Protein AF-A0AAD7IP92-F1 (afdb_monomer)

Mean predicted aligned error: 15.21 Å

Structure (mmCIF, N/CA/C/O backbone):
data_AF-A0AAD7IP92-F1
#
_entry.id   AF-A0AAD7IP92-F1
#
loop_
_atom_site.group_PDB
_atom_site.id
_atom_site.type_symbol
_atom_site.label_atom_id
_atom_site.label_alt_id
_atom_site.label_comp_id
_atom_site.label_asym_id
_atom_site.label_entity_id
_atom_site.label_seq_id
_atom_site.pdbx_PDB_ins_code
_atom_site.Cartn_x
_atom_site.Cartn_y
_atom_site.Cartn_z
_atom_site.occupancy
_atom_site.B_iso_or_equiv
_atom_site.auth_seq_id
_atom_site.auth_comp_id
_atom_site.auth_asym_id
_atom_site.auth_atom_id
_atom_site.pdbx_PDB_model_num
ATOM 1 N N . ASP A 1 1 ? 47.517 -46.923 -7.114 1.00 39.81 1 ASP A N 1
ATOM 2 C CA . ASP A 1 1 ? 46.570 -46.708 -6.007 1.00 39.81 1 ASP A CA 1
ATOM 3 C C . ASP A 1 1 ? 46.700 -45.321 -5.400 1.00 39.81 1 ASP A C 1
ATOM 5 O O . ASP A 1 1 ? 47.743 -45.009 -4.838 1.00 39.81 1 ASP A O 1
ATOM 9 N N . LYS A 1 2 ? 45.659 -44.489 -5.548 1.00 42.22 2 LYS A N 1
ATOM 10 C CA . LYS A 1 2 ? 45.247 -43.422 -4.611 1.00 42.22 2 LYS A CA 1
ATOM 11 C C . LYS A 1 2 ? 43.945 -42.801 -5.132 1.00 42.22 2 LYS A C 1
ATOM 13 O O . LYS A 1 2 ? 43.939 -41.899 -5.965 1.00 42.22 2 LYS A O 1
ATOM 18 N N . TYR A 1 3 ? 42.849 -43.383 -4.661 1.00 44.06 3 TYR A N 1
ATOM 19 C CA . TYR A 1 3 ? 41.452 -43.041 -4.899 1.00 44.06 3 TYR A CA 1
ATOM 20 C C . TYR A 1 3 ? 41.185 -41.525 -4.826 1.00 44.06 3 TYR A C 1
ATOM 22 O O . TYR A 1 3 ? 41.250 -40.921 -3.757 1.00 44.06 3 TYR A O 1
ATOM 30 N N . ARG A 1 4 ? 40.846 -40.906 -5.963 1.00 52.16 4 ARG A N 1
ATOM 31 C CA . ARG A 1 4 ? 40.232 -39.570 -6.024 1.00 52.16 4 ARG A CA 1
ATOM 32 C C . ARG A 1 4 ? 38.715 -39.749 -6.127 1.00 52.16 4 ARG A C 1
ATOM 34 O O . ARG A 1 4 ? 38.189 -39.911 -7.220 1.00 52.16 4 ARG A O 1
ATOM 41 N N . GLY A 1 5 ? 38.034 -39.794 -4.983 1.00 52.44 5 GLY A N 1
ATOM 42 C CA . GLY A 1 5 ? 36.574 -39.928 -4.908 1.00 52.44 5 GLY A CA 1
ATOM 43 C C . GLY A 1 5 ? 35.828 -38.644 -5.330 1.00 52.44 5 GLY A C 1
ATOM 44 O O . GLY A 1 5 ? 36.280 -37.552 -4.969 1.00 52.44 5 GLY A O 1
ATOM 45 N N . PRO A 1 6 ? 34.688 -38.734 -6.046 1.00 52.00 6 PRO A N 1
ATOM 46 C CA . PRO A 1 6 ? 33.895 -37.585 -6.471 1.00 52.00 6 PRO A CA 1
ATOM 47 C C . PRO A 1 6 ? 32.698 -37.379 -5.532 1.00 52.00 6 PRO A C 1
ATOM 49 O O . PRO A 1 6 ? 31.639 -37.946 -5.760 1.00 52.00 6 PRO A O 1
ATOM 52 N N . ASN A 1 7 ? 32.852 -36.602 -4.454 1.00 47.72 7 ASN A N 1
ATOM 53 C CA . ASN A 1 7 ? 31.707 -36.062 -3.700 1.00 47.72 7 ASN A CA 1
ATOM 54 C C . ASN A 1 7 ? 32.131 -34.975 -2.695 1.00 47.72 7 ASN A C 1
ATOM 56 O O . ASN A 1 7 ? 32.014 -35.133 -1.481 1.00 47.72 7 ASN A O 1
ATOM 60 N N . ARG A 1 8 ? 32.683 -33.858 -3.177 1.00 51.16 8 ARG A N 1
ATOM 61 C CA . ARG A 1 8 ? 32.728 -32.646 -2.350 1.00 51.16 8 ARG A CA 1
ATOM 62 C C . ARG A 1 8 ? 31.525 -31.823 -2.734 1.00 51.16 8 ARG A C 1
ATOM 64 O O . ARG A 1 8 ? 31.527 -31.244 -3.814 1.00 51.16 8 ARG A O 1
ATOM 71 N N . GLY A 1 9 ? 30.521 -31.827 -1.857 1.00 49.81 9 GLY A N 1
ATOM 72 C CA . GLY A 1 9 ? 29.373 -30.940 -1.928 1.00 49.81 9 GLY A CA 1
ATOM 73 C C . GLY A 1 9 ? 29.840 -29.531 -2.259 1.00 49.81 9 GLY A C 1
ATOM 74 O O . GLY A 1 9 ? 30.350 -28.811 -1.400 1.00 49.81 9 GLY A O 1
ATOM 75 N N . SER A 1 10 ? 29.706 -29.169 -3.533 1.00 53.31 10 SER A N 1
ATOM 76 C CA . SER A 1 10 ? 29.869 -27.810 -4.007 1.00 53.31 10 SER A CA 1
ATOM 77 C C . SER A 1 10 ? 28.686 -27.051 -3.442 1.00 53.31 10 SER A C 1
ATOM 79 O O . SER A 1 10 ? 27.617 -26.974 -4.045 1.00 53.31 10 SER A O 1
ATOM 81 N N . PHE A 1 11 ? 28.869 -26.577 -2.218 1.00 49.12 11 PHE A N 1
ATOM 82 C CA . PHE A 1 11 ? 28.020 -25.601 -1.585 1.00 49.12 11 PHE A CA 1
ATOM 83 C C . PHE A 1 11 ? 28.073 -24.352 -2.468 1.00 49.12 11 PHE A C 1
ATOM 85 O O . PHE A 1 11 ? 28.989 -23.535 -2.381 1.00 49.12 11 PHE A O 1
ATOM 92 N N . LEU A 1 12 ? 27.146 -24.282 -3.426 1.00 46.72 12 LEU A N 1
ATOM 93 C CA . LEU A 1 12 ? 26.991 -23.184 -4.370 1.00 46.72 12 LEU A CA 1
ATOM 94 C C . LEU A 1 12 ? 26.395 -21.988 -3.623 1.00 46.72 12 LEU A C 1
ATOM 96 O O . LEU A 1 12 ? 25.252 -21.604 -3.851 1.00 46.72 12 LEU A O 1
ATOM 100 N N . TRP A 1 13 ? 27.172 -21.374 -2.731 1.00 49.59 13 TRP A N 1
ATOM 101 C CA . TRP A 1 13 ? 26.888 -20.016 -2.281 1.00 49.59 13 TRP A CA 1
ATOM 102 C C . TRP A 1 13 ? 27.509 -19.036 -3.274 1.00 49.59 13 TRP A C 1
ATOM 104 O O . TRP A 1 13 ? 28.564 -18.448 -3.057 1.00 49.59 13 TRP A O 1
ATOM 114 N N . GLY A 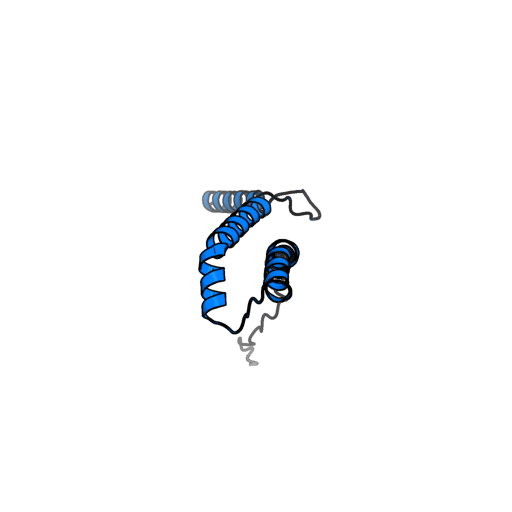1 14 ? 26.848 -18.890 -4.420 1.00 45.09 14 GLY A N 1
ATOM 115 C CA . GLY A 1 14 ? 26.953 -17.666 -5.200 1.00 45.09 14 GLY A CA 1
ATOM 116 C C . GLY A 1 14 ? 25.976 -16.659 -4.608 1.00 45.09 14 GLY A C 1
ATOM 117 O O . GLY A 1 14 ? 24.814 -17.000 -4.389 1.00 45.09 14 GLY A O 1
ATOM 118 N N . THR A 1 15 ? 26.409 -15.423 -4.349 1.00 53.31 15 THR A N 1
ATOM 119 C CA . THR A 1 15 ? 25.461 -14.333 -4.087 1.00 53.31 15 THR A CA 1
ATOM 120 C C . THR A 1 15 ? 24.440 -14.326 -5.218 1.00 53.31 15 THR A C 1
ATOM 122 O O . THR A 1 15 ? 24.815 -14.371 -6.393 1.00 53.31 15 THR A O 1
ATOM 125 N N . SER A 1 16 ? 23.149 -14.343 -4.883 1.00 56.19 16 SER A N 1
ATOM 126 C CA . SER A 1 16 ? 22.077 -14.355 -5.877 1.00 56.19 16 SER A CA 1
ATOM 127 C C . SER A 1 16 ? 22.032 -13.005 -6.598 1.00 56.19 16 SER A C 1
ATOM 129 O O . SER A 1 16 ? 21.162 -12.173 -6.366 1.00 56.19 16 SER A O 1
ATOM 131 N N . LYS A 1 17 ? 22.974 -12.773 -7.521 1.00 53.88 17 LYS A N 1
ATOM 132 C CA . LYS A 1 17 ? 22.986 -11.609 -8.422 1.00 53.88 17 LYS A CA 1
ATOM 133 C C . LYS A 1 17 ? 21.743 -11.581 -9.320 1.00 53.88 17 LYS A C 1
ATOM 135 O O . LYS A 1 17 ? 21.430 -10.560 -9.921 1.00 53.88 17 LYS A O 1
ATOM 140 N N . ARG A 1 18 ? 21.027 -12.709 -9.398 1.00 55.66 18 ARG A N 1
ATOM 141 C CA . ARG A 1 18 ? 19.744 -12.864 -10.090 1.00 55.66 18 ARG A CA 1
ATOM 142 C C . ARG A 1 18 ? 18.576 -12.238 -9.320 1.00 55.66 18 ARG A C 1
ATOM 144 O O . ARG A 1 18 ? 17.652 -11.753 -9.963 1.00 55.66 18 ARG A O 1
ATOM 151 N N . ASN A 1 19 ? 18.625 -12.199 -7.984 1.00 60.28 19 ASN A N 1
ATOM 152 C CA . ASN A 1 19 ? 17.558 -11.610 -7.166 1.00 60.28 19 ASN A CA 1
ATOM 153 C C . ASN A 1 19 ? 17.706 -10.096 -6.976 1.00 60.28 19 ASN A C 1
ATOM 155 O O . ASN A 1 19 ? 16.737 -9.424 -6.647 1.00 60.28 19 ASN A O 1
ATOM 159 N N . THR A 1 20 ? 18.884 -9.531 -7.252 1.00 64.56 20 THR A N 1
ATOM 160 C CA . THR A 1 20 ? 19.166 -8.098 -7.060 1.00 64.56 20 THR A CA 1
ATOM 161 C C . THR A 1 20 ? 18.176 -7.190 -7.795 1.00 64.56 20 THR A C 1
ATOM 163 O O . THR A 1 20 ? 17.851 -6.103 -7.323 1.00 64.56 20 THR A O 1
ATOM 166 N N . ARG A 1 21 ? 17.659 -7.629 -8.948 1.00 64.81 21 ARG A N 1
ATOM 167 C CA . ARG A 1 21 ? 16.638 -6.882 -9.692 1.00 64.81 21 ARG A CA 1
ATOM 168 C C . ARG A 1 21 ? 15.261 -6.961 -9.033 1.00 64.81 21 ARG A C 1
ATOM 170 O O . ARG A 1 21 ? 14.575 -5.948 -8.996 1.00 64.81 21 ARG A O 1
ATOM 177 N N . ALA A 1 22 ? 14.875 -8.123 -8.509 1.00 66.06 22 ALA A N 1
ATOM 178 C CA . ALA A 1 22 ? 13.635 -8.264 -7.754 1.00 66.06 22 ALA A CA 1
ATOM 179 C C . ALA A 1 22 ? 13.714 -7.479 -6.438 1.00 66.06 22 ALA A C 1
ATOM 181 O O . ALA A 1 22 ? 12.784 -6.760 -6.119 1.00 66.06 22 ALA A O 1
ATOM 182 N N . GLU A 1 23 ? 14.838 -7.523 -5.723 1.00 74.00 23 GLU A N 1
ATOM 183 C CA . GLU A 1 23 ? 15.066 -6.723 -4.511 1.00 74.00 23 GLU A CA 1
ATOM 184 C C . GLU A 1 23 ? 15.012 -5.218 -4.792 1.00 74.00 23 GLU A C 1
ATOM 186 O O . GLU A 1 23 ? 14.311 -4.498 -4.088 1.00 74.00 23 GLU A O 1
ATOM 191 N N . ARG A 1 24 ? 15.679 -4.729 -5.849 1.00 74.25 24 ARG A N 1
ATOM 192 C CA . ARG A 1 24 ? 15.580 -3.314 -6.247 1.00 74.25 24 ARG A CA 1
ATOM 193 C C . ARG A 1 24 ? 14.144 -2.932 -6.606 1.00 74.25 24 ARG A C 1
ATOM 195 O O . ARG A 1 24 ? 13.667 -1.899 -6.157 1.00 74.25 24 ARG A O 1
ATOM 202 N N . MET A 1 25 ? 13.451 -3.791 -7.352 1.00 71.88 25 MET A N 1
ATOM 203 C CA . MET A 1 25 ? 12.035 -3.614 -7.669 1.00 71.88 25 MET A CA 1
ATOM 204 C C . MET A 1 25 ? 11.187 -3.540 -6.394 1.00 71.88 25 MET A C 1
ATOM 206 O O . MET A 1 25 ? 10.381 -2.630 -6.264 1.00 71.88 25 MET A O 1
ATOM 210 N N . TRP A 1 26 ? 11.398 -4.429 -5.422 1.00 71.38 26 TRP A N 1
ATOM 211 C CA . TRP A 1 26 ? 10.696 -4.405 -4.136 1.00 71.38 26 TRP A CA 1
ATOM 212 C C . TRP A 1 26 ? 10.976 -3.134 -3.332 1.00 71.38 26 TRP A C 1
ATOM 214 O O . TRP A 1 26 ? 10.064 -2.594 -2.709 1.00 71.38 26 TRP A O 1
ATOM 224 N N . VAL A 1 27 ? 12.205 -2.616 -3.373 1.00 74.12 27 VAL A N 1
ATOM 225 C CA . VAL A 1 27 ? 12.560 -1.335 -2.743 1.00 74.12 27 VAL A CA 1
ATOM 226 C C . VAL A 1 27 ? 11.841 -0.169 -3.429 1.00 74.12 27 VAL A C 1
ATOM 228 O O . VAL A 1 27 ? 11.280 0.696 -2.752 1.00 74.12 27 VAL A O 1
ATOM 231 N N . GLU A 1 28 ? 11.791 -0.149 -4.760 1.00 70.94 28 GLU A N 1
ATOM 232 C CA . GLU A 1 28 ? 11.088 0.890 -5.520 1.00 70.94 28 GLU A CA 1
ATOM 233 C C . GLU A 1 28 ? 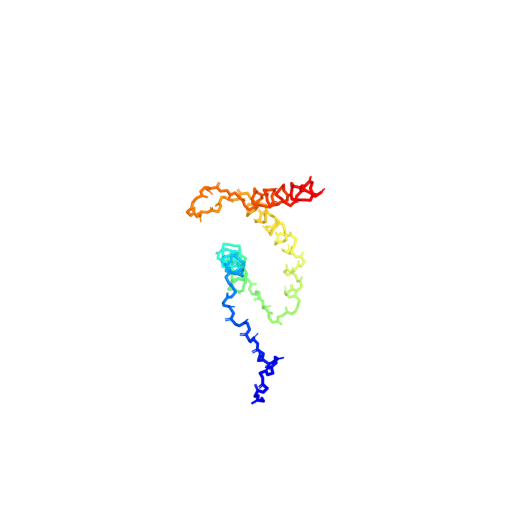9.562 0.821 -5.311 1.00 70.94 28 GLU A C 1
ATOM 235 O O . GLU A 1 28 ? 8.952 1.842 -4.986 1.00 70.94 28 GLU A O 1
ATOM 240 N N . ILE A 1 29 ? 8.969 -0.381 -5.343 1.00 70.62 29 ILE A N 1
ATOM 241 C CA . ILE A 1 29 ? 7.568 -0.651 -4.962 1.00 70.62 29 ILE A CA 1
ATOM 242 C C . ILE A 1 29 ? 7.282 -0.117 -3.554 1.00 70.62 29 ILE A C 1
ATOM 244 O O . ILE A 1 29 ? 6.330 0.637 -3.340 1.00 70.62 29 ILE A O 1
ATOM 248 N N . GLY A 1 30 ? 8.117 -0.495 -2.583 1.00 69.69 30 GLY A N 1
ATOM 249 C CA . GLY A 1 30 ? 7.938 -0.122 -1.183 1.00 69.69 30 GLY A CA 1
ATOM 250 C C . GLY A 1 30 ? 8.032 1.389 -0.957 1.00 69.69 30 GLY A C 1
ATOM 251 O O . GLY A 1 30 ? 7.257 1.967 -0.194 1.00 69.69 30 GLY A O 1
ATOM 252 N N . SER A 1 31 ? 8.961 2.052 -1.646 1.00 71.31 31 SER A N 1
ATOM 253 C CA . SER A 1 31 ? 9.214 3.488 -1.479 1.00 71.31 31 SER A CA 1
ATOM 254 C C . SER A 1 31 ? 8.156 4.394 -2.116 1.00 71.31 31 SER A C 1
ATOM 256 O O . SER A 1 31 ? 7.883 5.472 -1.574 1.00 71.31 31 SER A O 1
ATOM 258 N N . GLN A 1 32 ? 7.546 3.985 -3.232 1.00 70.06 32 GLN A N 1
ATOM 259 C CA . GLN A 1 32 ? 6.572 4.812 -3.949 1.00 70.06 32 GLN A CA 1
ATOM 260 C 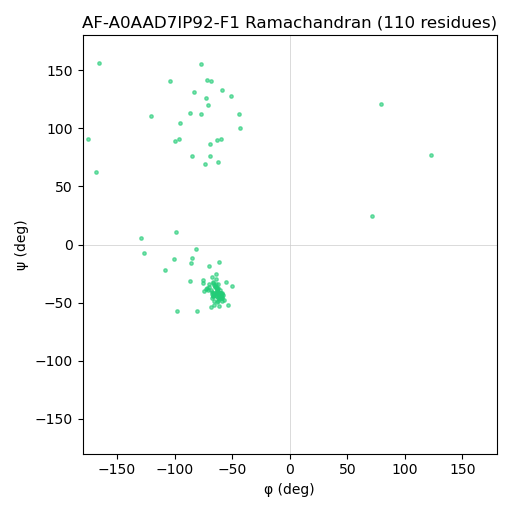C . GLN A 1 32 ? 5.131 4.446 -3.598 1.00 70.06 32 GLN A C 1
ATOM 262 O O . GLN A 1 32 ? 4.397 5.294 -3.096 1.00 70.06 32 GLN A O 1
ATOM 267 N N . PHE A 1 33 ? 4.746 3.187 -3.794 1.00 75.38 33 PHE A N 1
ATOM 26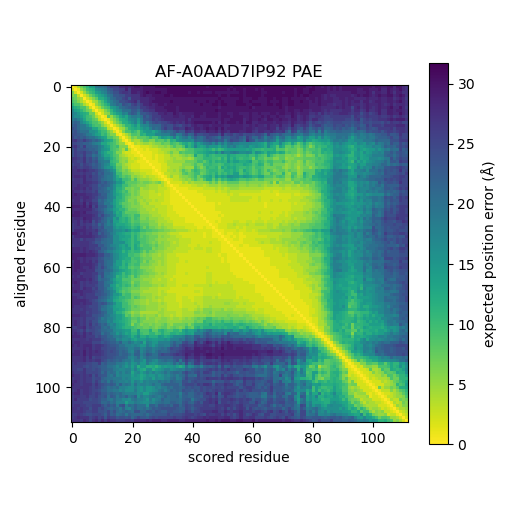8 C CA . PHE A 1 33 ? 3.365 2.739 -3.627 1.00 75.38 33 PHE A CA 1
ATOM 269 C C . PHE A 1 33 ? 3.017 2.499 -2.154 1.00 75.38 33 PHE A C 1
ATOM 271 O O . PHE A 1 33 ? 2.122 3.145 -1.603 1.00 75.38 33 PHE A O 1
ATOM 278 N N . ALA A 1 34 ? 3.775 1.630 -1.476 1.00 79.69 34 ALA A N 1
ATOM 279 C CA . ALA A 1 34 ? 3.449 1.244 -0.101 1.00 79.69 34 ALA A CA 1
ATOM 280 C C . ALA A 1 34 ? 3.539 2.434 0.869 1.00 79.69 34 ALA A C 1
ATOM 282 O O . ALA A 1 34 ? 2.790 2.514 1.842 1.00 79.69 34 ALA A O 1
ATOM 283 N N . ARG A 1 35 ? 4.413 3.409 0.584 1.00 85.31 35 ARG A N 1
ATOM 284 C CA . ARG A 1 35 ? 4.555 4.634 1.380 1.00 85.31 35 ARG A CA 1
ATOM 285 C C . ARG A 1 35 ? 3.298 5.510 1.369 1.00 85.31 35 ARG A C 1
ATOM 287 O O . ARG A 1 35 ? 2.988 6.104 2.402 1.00 85.31 35 ARG A O 1
ATOM 294 N N . ILE A 1 36 ? 2.580 5.593 0.246 1.00 86.88 36 ILE A N 1
ATOM 295 C CA . ILE A 1 36 ? 1.358 6.407 0.122 1.00 86.88 36 ILE A CA 1
ATOM 296 C C . ILE A 1 36 ? 0.244 5.808 0.979 1.00 86.88 36 ILE A C 1
ATOM 298 O O . ILE A 1 36 ? -0.290 6.492 1.855 1.00 86.88 36 ILE A O 1
ATOM 302 N N . TRP A 1 37 ? -0.040 4.519 0.784 1.00 91.06 37 TRP A N 1
ATOM 303 C CA . TRP A 1 37 ? -1.063 3.796 1.540 1.00 91.06 37 TRP A CA 1
ATOM 304 C C . TRP A 1 37 ? -0.742 3.744 3.034 1.00 91.06 37 TRP A C 1
ATOM 306 O O . TRP A 1 37 ? -1.604 4.028 3.864 1.00 91.06 37 TRP A O 1
ATOM 316 N N . ARG A 1 38 ? 0.528 3.526 3.395 1.00 90.38 38 ARG A N 1
ATOM 317 C CA . ARG A 1 38 ? 0.982 3.630 4.788 1.00 90.38 38 ARG A CA 1
ATOM 318 C C . ARG A 1 38 ? 0.693 5.010 5.379 1.00 90.38 38 ARG A C 1
ATOM 320 O O . ARG A 1 38 ? 0.161 5.098 6.479 1.00 90.38 38 ARG A O 1
ATOM 327 N N . GLY A 1 39 ? 1.020 6.087 4.664 1.00 92.75 39 GLY A N 1
ATOM 328 C CA . GLY A 1 39 ? 0.748 7.449 5.128 1.00 92.75 39 GLY A CA 1
ATOM 329 C C . GLY A 1 39 ? -0.748 7.752 5.265 1.00 92.75 39 GLY A C 1
ATOM 330 O O . GLY A 1 39 ? -1.147 8.487 6.166 1.00 92.75 39 GLY A O 1
ATOM 331 N N . PHE A 1 40 ? -1.584 7.181 4.398 1.00 93.62 40 PHE A N 1
ATOM 332 C CA . PHE A 1 40 ? -3.037 7.289 4.487 1.00 93.62 40 PHE A CA 1
ATOM 333 C C . PHE A 1 40 ? -3.589 6.599 5.742 1.00 93.62 40 PHE A C 1
ATOM 335 O O . PHE A 1 40 ? -4.260 7.258 6.537 1.00 93.62 40 PHE A O 1
ATOM 342 N N . PHE A 1 41 ? -3.239 5.332 5.984 1.00 94.19 41 PHE A N 1
ATOM 343 C CA . PHE A 1 41 ? -3.714 4.602 7.166 1.00 94.19 41 PHE A CA 1
ATOM 344 C C . PHE A 1 41 ? -3.188 5.193 8.478 1.00 94.19 41 PHE A C 1
ATOM 346 O O . PHE A 1 41 ? -3.946 5.320 9.432 1.00 94.19 41 PHE A O 1
ATOM 353 N N . GLN A 1 42 ? -1.946 5.685 8.507 1.00 94.69 42 GLN A N 1
ATOM 354 C CA . GLN A 1 42 ? -1.414 6.401 9.675 1.00 94.69 42 GLN A CA 1
ATOM 355 C C . GLN A 1 42 ? -2.188 7.687 9.994 1.00 94.69 42 GLN A C 1
ATOM 357 O O . GLN A 1 42 ? -2.325 8.067 11.157 1.00 94.69 42 GLN A O 1
ATOM 362 N N . ARG A 1 43 ? -2.704 8.386 8.975 1.00 95.69 43 ARG A N 1
ATOM 363 C CA . ARG A 1 43 ? -3.582 9.543 9.200 1.00 95.69 43 ARG A CA 1
ATOM 364 C C . ARG A 1 43 ? -4.947 9.116 9.726 1.00 95.69 43 ARG A C 1
ATOM 366 O O . ARG A 1 43 ? -5.460 9.797 10.606 1.00 95.69 43 ARG A O 1
ATOM 373 N N . LEU A 1 44 ? -5.506 8.014 9.227 1.00 94.50 44 LEU A N 1
ATOM 374 C CA . LEU A 1 44 ? -6.747 7.444 9.759 1.00 94.50 44 LEU A CA 1
ATOM 375 C C . LEU A 1 44 ? -6.605 7.046 11.231 1.00 94.50 44 LEU A C 1
ATOM 377 O O . LEU A 1 44 ? -7.483 7.359 12.028 1.00 94.50 44 LEU A O 1
ATOM 381 N N . GLU A 1 45 ? -5.479 6.446 11.606 1.00 95.44 45 GLU A N 1
ATOM 382 C CA . GLU A 1 45 ? -5.171 6.097 12.998 1.00 95.44 45 GLU A CA 1
ATOM 383 C C . GLU A 1 45 ? -5.106 7.355 13.867 1.00 95.44 45 GLU A C 1
ATOM 385 O O . GLU A 1 45 ? -5.846 7.497 14.839 1.00 95.44 45 GLU A O 1
ATOM 390 N N . ARG A 1 46 ? -4.301 8.342 13.457 1.00 95.75 46 ARG A N 1
ATOM 391 C CA . ARG A 1 46 ? -4.062 9.547 14.259 1.00 95.75 46 ARG A CA 1
ATOM 392 C C . ARG A 1 46 ? -5.264 10.492 14.354 1.00 95.75 46 ARG A C 1
ATOM 394 O O . ARG A 1 46 ? -5.410 11.174 15.363 1.00 95.75 46 ARG A O 1
ATOM 401 N N . LEU A 1 47 ? -6.047 10.630 13.284 1.00 96.06 47 LEU A N 1
ATOM 402 C CA . LEU A 1 47 ? -7.072 11.680 13.163 1.00 96.06 47 LEU A CA 1
ATOM 403 C C . LEU A 1 47 ? -8.503 11.152 13.259 1.00 96.06 47 LEU A C 1
ATOM 405 O O . LEU A 1 47 ? -9.410 11.930 13.543 1.00 96.06 47 LEU A O 1
ATOM 409 N N . HIS A 1 48 ? -8.712 9.862 12.997 1.00 93.56 48 HIS A N 1
ATOM 410 C CA . HIS A 1 48 ? -10.046 9.289 12.827 1.00 93.56 48 HIS A CA 1
ATOM 411 C C . HIS A 1 48 ? -10.284 8.038 13.684 1.00 93.56 48 HIS A C 1
ATOM 413 O O . HIS A 1 48 ? -11.346 7.434 13.575 1.00 93.56 48 HIS A O 1
ATOM 419 N N . GLY A 1 49 ? -9.338 7.671 14.559 1.00 93.19 49 GLY A N 1
ATOM 420 C CA . GLY A 1 49 ? -9.517 6.583 15.522 1.00 93.19 49 GLY A CA 1
ATOM 421 C C . GLY A 1 49 ? -9.516 5.191 14.893 1.00 93.19 49 GLY A C 1
ATOM 422 O O . GLY A 1 49 ? -10.102 4.268 15.456 1.00 93.19 49 GLY A O 1
ATOM 423 N N . LEU A 1 50 ? -8.883 5.032 13.725 1.00 95.25 50 LEU A N 1
ATOM 424 C CA . LEU A 1 50 ? -8.598 3.702 13.199 1.00 95.25 50 LEU A CA 1
ATOM 425 C C . LEU A 1 50 ? -7.742 2.942 14.221 1.00 95.25 50 LEU A C 1
ATOM 427 O O . LEU A 1 50 ? -6.751 3.467 14.715 1.00 95.25 50 LEU A O 1
ATOM 431 N N . ASP A 1 51 ? -8.126 1.701 14.487 1.00 94.12 51 ASP A N 1
ATOM 432 C CA . ASP A 1 51 ? -7.450 0.807 15.427 1.00 94.12 51 ASP A CA 1
ATOM 433 C C . ASP A 1 51 ? -7.000 -0.435 14.645 1.00 94.12 51 ASP A C 1
ATOM 435 O O . ASP A 1 51 ? -7.867 -1.183 14.181 1.00 94.12 51 ASP A O 1
ATOM 439 N N . PRO A 1 52 ? -5.687 -0.635 14.434 1.00 90.12 52 PRO A N 1
ATOM 440 C CA . PRO A 1 52 ? -5.166 -1.774 13.687 1.00 90.12 52 PRO A CA 1
ATOM 441 C C . PRO A 1 52 ? -5.323 -3.110 14.428 1.00 90.12 52 PRO A C 1
ATOM 443 O O . PRO A 1 52 ? -5.283 -4.150 13.777 1.00 90.12 52 PRO A O 1
ATOM 446 N N . GLU A 1 53 ? -5.539 -3.102 15.746 1.00 95.12 53 GLU A N 1
ATOM 447 C CA . GLU A 1 53 ? -5.792 -4.315 16.536 1.00 95.12 53 GLU A CA 1
ATOM 448 C C . GLU A 1 53 ? -7.277 -4.715 16.509 1.00 95.12 53 GLU A C 1
ATOM 450 O O . GLU A 1 53 ? -7.645 -5.826 16.899 1.00 95.12 53 GLU A O 1
ATOM 455 N N . ASN A 1 54 ? -8.154 -3.835 16.010 1.00 95.94 54 ASN A N 1
ATOM 456 C CA . ASN A 1 54 ? -9.576 -4.115 15.885 1.00 95.94 54 ASN A CA 1
ATOM 457 C C . ASN A 1 54 ? -9.883 -4.835 14.554 1.00 95.94 54 ASN A C 1
ATOM 459 O O . ASN A 1 54 ? -9.816 -4.224 13.479 1.00 95.94 54 ASN A O 1
ATOM 463 N N . PRO A 1 55 ? -10.319 -6.111 14.583 1.00 95.62 55 PRO A N 1
ATOM 464 C CA . PRO A 1 55 ? -10.585 -6.877 13.368 1.00 95.62 55 PRO A CA 1
ATOM 465 C C . PRO A 1 55 ? -11.727 -6.297 12.520 1.00 95.62 55 PRO A C 1
ATOM 467 O O . PRO A 1 55 ? -11.733 -6.480 11.304 1.00 95.62 55 PRO A O 1
ATOM 470 N N . HIS A 1 56 ? -12.673 -5.562 13.116 1.00 96.94 56 HIS A N 1
ATOM 471 C CA . HIS A 1 56 ? -13.738 -4.888 12.368 1.00 96.94 56 HIS A CA 1
ATOM 472 C C . HIS A 1 56 ? -13.210 -3.695 11.575 1.00 96.94 56 HIS A C 1
ATOM 474 O O . HIS A 1 56 ? -13.643 -3.470 10.446 1.00 96.94 56 HIS A O 1
ATOM 480 N N . HIS A 1 57 ? -12.260 -2.949 12.141 1.00 96.19 57 HIS A N 1
ATOM 481 C CA . HIS A 1 57 ? -11.605 -1.850 11.441 1.00 96.19 57 HIS A CA 1
ATOM 482 C C . HIS A 1 57 ? -10.766 -2.380 10.275 1.00 96.19 57 HIS A C 1
ATOM 484 O O . HIS A 1 57 ? -10.881 -1.865 9.166 1.00 96.19 57 HIS A O 1
ATOM 490 N N . LEU A 1 58 ? -10.007 -3.462 10.483 1.00 95.06 58 LEU A N 1
ATOM 491 C CA . LEU A 1 58 ? -9.269 -4.132 9.407 1.00 95.06 58 LEU A CA 1
ATOM 492 C C . LEU A 1 58 ? -10.197 -4.639 8.297 1.00 95.06 58 LEU A C 1
ATOM 494 O O . LEU A 1 58 ? -9.938 -4.398 7.118 1.00 95.06 58 LEU A O 1
ATOM 498 N N . TRP A 1 59 ? -11.303 -5.296 8.664 1.00 96.44 59 TRP A N 1
ATOM 499 C CA . TRP A 1 59 ? -12.302 -5.750 7.697 1.00 96.44 59 TRP A CA 1
ATOM 500 C C . TRP A 1 59 ? -12.876 -4.584 6.889 1.00 96.44 59 TRP A C 1
ATOM 502 O O . TRP A 1 59 ? -12.958 -4.673 5.667 1.00 96.44 59 TRP A O 1
ATOM 512 N N . LEU A 1 60 ? -13.218 -3.475 7.551 1.00 95.62 60 LEU A N 1
ATOM 513 C CA . LEU A 1 60 ? -13.758 -2.290 6.893 1.00 95.62 60 LEU A CA 1
ATOM 514 C C . LEU A 1 60 ? -12.743 -1.671 5.926 1.00 95.62 60 LEU A C 1
ATOM 516 O O . LEU A 1 60 ? -13.110 -1.300 4.815 1.00 95.62 60 LEU A O 1
ATOM 520 N N . LEU A 1 61 ? -11.467 -1.589 6.312 1.00 95.31 61 LEU A N 1
ATOM 521 C CA . LEU A 1 61 ? -10.416 -1.101 5.421 1.00 95.31 61 LEU A CA 1
ATOM 522 C C . LEU A 1 61 ? -10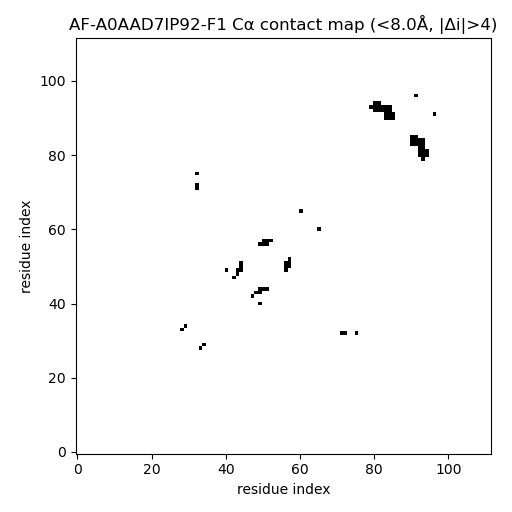.258 -1.987 4.186 1.00 95.31 61 LEU A C 1
ATOM 524 O O . LEU A 1 61 ? -10.140 -1.465 3.080 1.00 95.31 61 LEU A O 1
ATOM 528 N N . HIS A 1 62 ? -10.274 -3.311 4.357 1.00 94.62 62 HIS A N 1
ATOM 529 C CA . HIS A 1 62 ? -10.232 -4.232 3.224 1.00 94.62 62 HIS A CA 1
ATOM 530 C C . HIS A 1 62 ? -11.463 -4.057 2.335 1.00 94.62 62 HIS A C 1
ATOM 532 O O . HIS A 1 62 ? -11.327 -3.941 1.125 1.00 94.62 62 HIS A O 1
ATOM 538 N N . TYR A 1 63 ? -12.655 -3.977 2.921 1.00 95.69 63 TYR A N 1
ATOM 539 C CA . TYR A 1 63 ? -13.888 -3.792 2.163 1.00 95.69 63 TYR A CA 1
ATOM 540 C C . TYR A 1 63 ? -13.890 -2.489 1.349 1.00 95.69 63 TYR A C 1
ATOM 542 O O . TYR A 1 63 ? -14.364 -2.475 0.219 1.00 95.69 63 TYR A O 1
ATOM 550 N N . LEU A 1 64 ? -13.360 -1.400 1.912 1.00 95.38 64 LEU A N 1
ATOM 551 C CA . LEU A 1 64 ? -13.404 -0.079 1.285 1.00 95.38 64 LEU A CA 1
ATOM 552 C C . LEU A 1 64 ? -12.263 0.204 0.311 1.00 95.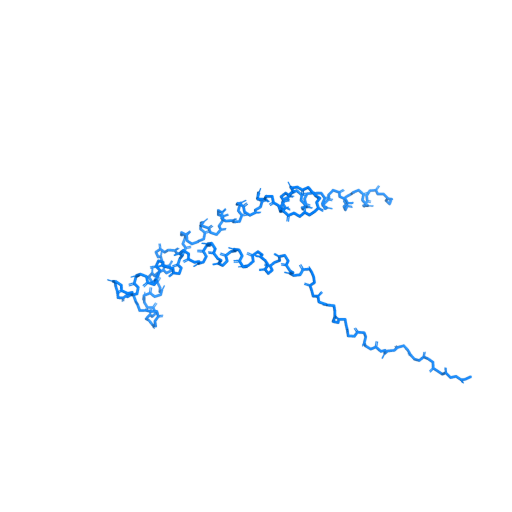38 64 LEU A C 1
ATOM 554 O O . LEU A 1 64 ? -12.463 1.007 -0.591 1.00 95.38 64 LEU A O 1
ATOM 558 N N . PHE A 1 65 ? -11.072 -0.352 0.542 1.00 94.06 65 PHE A N 1
ATOM 559 C CA . PHE A 1 65 ? -9.857 0.096 -0.148 1.00 94.06 65 PHE A CA 1
ATOM 560 C C . PHE A 1 65 ? -9.081 -1.022 -0.837 1.00 94.06 65 PHE A C 1
ATOM 562 O O . PHE A 1 65 ? -8.112 -0.731 -1.535 1.00 94.06 65 PHE A O 1
ATOM 569 N N . LEU A 1 66 ? -9.443 -2.297 -0.657 1.00 93.31 66 LEU A N 1
ATOM 570 C CA . LEU A 1 66 ? -8.692 -3.393 -1.275 1.00 93.31 66 LEU A CA 1
ATOM 571 C C . LEU A 1 66 ? -8.754 -3.330 -2.806 1.00 93.31 66 LEU A C 1
ATOM 573 O O . LEU A 1 66 ? -7.745 -3.578 -3.464 1.00 93.31 66 LEU A O 1
ATOM 577 N N . ASP A 1 67 ? -9.897 -2.950 -3.374 1.00 93.75 67 ASP A N 1
ATOM 578 C CA . ASP A 1 67 ? -10.049 -2.812 -4.823 1.00 93.75 67 ASP A CA 1
ATOM 579 C C . ASP A 1 67 ? -9.230 -1.640 -5.379 1.00 93.75 67 ASP A C 1
ATOM 581 O O . ASP A 1 67 ? -8.626 -1.761 -6.445 1.00 93.75 67 ASP A O 1
ATOM 585 N N . GLU A 1 68 ? -9.171 -0.513 -4.669 1.00 92.94 68 GLU A N 1
ATOM 586 C CA . GLU A 1 68 ? -8.302 0.625 -4.980 1.00 92.94 68 GLU A CA 1
ATOM 587 C C . GLU A 1 68 ? -6.827 0.228 -4.910 1.00 92.94 68 GLU A C 1
ATOM 589 O O . GLU A 1 68 ? -6.084 0.472 -5.856 1.00 92.94 68 GLU A O 1
ATOM 594 N N . ILE A 1 69 ? -6.412 -0.437 -3.829 1.00 90.19 69 ILE A N 1
ATOM 595 C CA . ILE A 1 69 ? -5.043 -0.935 -3.642 1.00 90.19 69 ILE A CA 1
ATOM 596 C C . ILE A 1 69 ? -4.666 -1.879 -4.789 1.00 90.19 69 ILE A C 1
ATOM 598 O O . ILE A 1 69 ? -3.571 -1.777 -5.340 1.00 90.19 69 ILE A O 1
ATOM 602 N N . ASN A 1 70 ? -5.568 -2.778 -5.187 1.00 90.19 70 ASN A N 1
ATOM 603 C CA . ASN A 1 70 ? -5.342 -3.701 -6.298 1.00 90.19 70 ASN A CA 1
ATOM 604 C C . ASN A 1 70 ? -5.256 -2.980 -7.649 1.00 90.19 70 ASN A C 1
ATOM 606 O O . ASN A 1 70 ? -4.395 -3.317 -8.464 1.00 90.19 70 ASN A O 1
ATOM 610 N N . ARG A 1 71 ? -6.103 -1.972 -7.890 1.00 89.31 71 ARG A N 1
ATOM 611 C CA . ARG A 1 71 ? -6.022 -1.126 -9.091 1.00 89.31 71 ARG A CA 1
ATOM 612 C C . ARG A 1 71 ? -4.701 -0.369 -9.155 1.00 89.31 71 ARG A C 1
ATOM 614 O O . ARG A 1 71 ? -4.048 -0.380 -10.193 1.00 89.31 71 ARG A O 1
ATOM 621 N N . ASP A 1 72 ? -4.268 0.221 -8.049 1.00 85.19 72 ASP A N 1
ATOM 622 C CA . ASP A 1 72 ? -2.980 0.908 -7.967 1.00 85.19 72 ASP A CA 1
ATOM 623 C C . ASP A 1 72 ? -1.806 -0.059 -8.195 1.00 85.19 72 ASP A C 1
ATOM 625 O O . ASP A 1 72 ? -0.845 0.288 -8.885 1.00 85.19 72 ASP A O 1
ATOM 629 N N . CYS A 1 73 ? -1.887 -1.292 -7.677 1.00 83.31 73 CYS A N 1
ATOM 630 C CA . CYS A 1 73 ? -0.920 -2.355 -7.964 1.00 83.31 73 CYS A CA 1
ATOM 631 C C . CYS A 1 73 ? -0.853 -2.689 -9.462 1.00 83.31 73 CYS A C 1
ATOM 633 O O . CYS A 1 73 ? 0.240 -2.890 -9.997 1.00 83.31 73 CYS A O 1
ATOM 635 N N . GLU A 1 74 ? -1.998 -2.744 -10.144 1.00 85.44 74 GLU A N 1
ATOM 636 C CA . GLU A 1 74 ? -2.062 -2.993 -11.584 1.00 85.44 74 GLU A CA 1
ATOM 637 C C . GLU A 1 74 ? -1.430 -1.846 -12.376 1.00 85.44 74 GLU A C 1
ATOM 639 O O . GLU A 1 74 ? -0.539 -2.068 -13.194 1.00 85.44 74 GLU A O 1
ATOM 644 N N . VAL A 1 75 ? -1.803 -0.605 -12.060 1.00 82.19 75 VAL A N 1
ATOM 645 C CA . VAL A 1 75 ? -1.226 0.592 -12.683 1.00 82.19 75 VAL A CA 1
ATOM 646 C C . VAL A 1 75 ? 0.283 0.646 -12.453 1.00 82.19 75 VAL A C 1
ATOM 648 O O . VAL A 1 75 ? 1.042 0.944 -13.378 1.00 82.19 75 VAL A O 1
ATOM 651 N N . PHE A 1 76 ? 0.752 0.323 -11.245 1.00 78.31 76 PHE A N 1
ATOM 652 C CA . PHE A 1 76 ? 2.179 0.222 -10.960 1.00 78.31 76 PHE A CA 1
ATOM 653 C C . PHE A 1 76 ? 2.844 -0.849 -11.829 1.00 78.31 76 PHE A C 1
ATOM 655 O O . PHE A 1 76 ? 3.902 -0.601 -12.406 1.00 78.31 76 PHE A O 1
ATOM 662 N N . ARG A 1 77 ? 2.232 -2.032 -11.952 1.00 77.62 77 ARG A N 1
ATOM 663 C CA . ARG A 1 77 ? 2.737 -3.128 -12.788 1.00 77.62 77 ARG A CA 1
ATOM 664 C C . ARG A 1 77 ? 2.855 -2.704 -14.249 1.00 77.62 77 ARG A C 1
ATOM 666 O O . ARG A 1 77 ? 3.867 -3.001 -14.882 1.00 77.62 77 ARG A O 1
ATOM 673 N N . GLU A 1 78 ? 1.867 -1.996 -14.783 1.00 76.00 78 GLU A N 1
ATOM 674 C CA . GLU A 1 78 ? 1.908 -1.448 -16.139 1.00 76.00 78 GLU A CA 1
ATOM 675 C C . GLU A 1 78 ? 3.027 -0.416 -16.298 1.00 76.00 78 GLU A C 1
ATOM 677 O O . GLU A 1 78 ? 3.844 -0.547 -17.211 1.00 76.00 78 GLU A O 1
ATOM 682 N N . HIS A 1 79 ? 3.139 0.558 -15.392 1.00 71.94 79 HIS A N 1
ATOM 683 C CA . HIS A 1 79 ? 4.225 1.544 -15.418 1.00 71.94 79 HIS A CA 1
ATOM 684 C C . HIS A 1 79 ? 5.597 0.873 -15.319 1.00 71.94 79 HIS A C 1
ATOM 686 O O . HIS A 1 79 ? 6.509 1.199 -16.077 1.00 71.94 79 HIS A O 1
ATOM 692 N N . TRP A 1 80 ? 5.738 -0.121 -14.444 1.00 68.62 80 TRP A N 1
ATOM 693 C CA . TRP A 1 80 ? 6.955 -0.909 -14.309 1.00 68.62 80 TRP A CA 1
ATOM 694 C C . TRP A 1 80 ? 7.242 -1.756 -15.552 1.00 68.62 80 TRP A C 1
ATOM 696 O O . TRP A 1 80 ? 8.387 -1.921 -15.944 1.00 68.62 80 TRP A O 1
ATOM 706 N N . ASN A 1 81 ? 6.251 -2.282 -16.258 1.00 68.19 81 ASN A N 1
ATOM 707 C CA . ASN A 1 81 ? 6.536 -2.994 -17.505 1.00 68.19 81 ASN A CA 1
ATOM 708 C C . ASN A 1 81 ? 7.053 -2.052 -18.608 1.00 68.19 81 ASN A C 1
ATOM 710 O O . ASN A 1 81 ? 7.845 -2.481 -19.453 1.00 68.19 81 ASN A O 1
ATOM 714 N N . HIS A 1 82 ? 6.668 -0.774 -18.560 1.00 63.50 82 HIS A N 1
ATOM 715 C CA . HIS A 1 82 ? 7.004 0.234 -19.567 1.00 63.50 82 HIS A CA 1
ATOM 716 C C . HIS A 1 82 ? 8.156 1.178 -19.185 1.00 63.50 82 HIS A C 1
ATOM 718 O O . HIS A 1 82 ? 8.666 1.866 -20.066 1.00 63.50 82 HIS A O 1
ATOM 724 N N . HIS A 1 83 ? 8.615 1.218 -17.929 1.00 63.19 83 HIS A N 1
ATOM 725 C CA . HIS A 1 83 ? 9.758 2.061 -17.557 1.00 63.19 83 HIS A CA 1
ATOM 726 C C . HIS A 1 83 ? 11.061 1.540 -18.186 1.00 63.19 83 HIS A C 1
ATOM 728 O O . HIS A 1 83 ? 11.301 0.336 -18.273 1.00 63.19 83 HIS A O 1
ATOM 734 N N . SER A 1 84 ? 11.921 2.444 -18.642 1.00 53.09 84 SER A N 1
ATOM 735 C CA . SER A 1 84 ? 13.258 2.113 -19.136 1.00 53.09 84 SER A CA 1
ATOM 736 C C . SER A 1 84 ? 14.173 1.732 -17.971 1.00 53.09 84 SER A C 1
ATOM 738 O O . SER A 1 84 ? 14.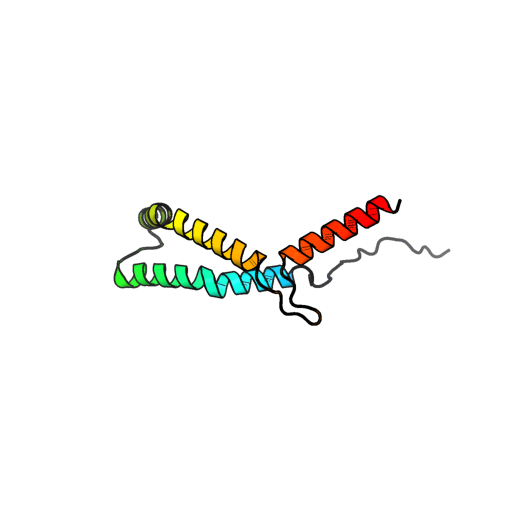345 2.515 -17.035 1.00 53.09 84 SER A O 1
ATOM 740 N N . ILE A 1 85 ? 14.803 0.557 -18.030 1.00 58.97 85 ILE A N 1
ATOM 741 C CA . ILE A 1 85 ? 15.802 0.166 -17.033 1.00 58.97 85 ILE A CA 1
ATOM 742 C C . ILE A 1 85 ? 17.094 0.916 -17.346 1.00 58.97 85 ILE A C 1
ATO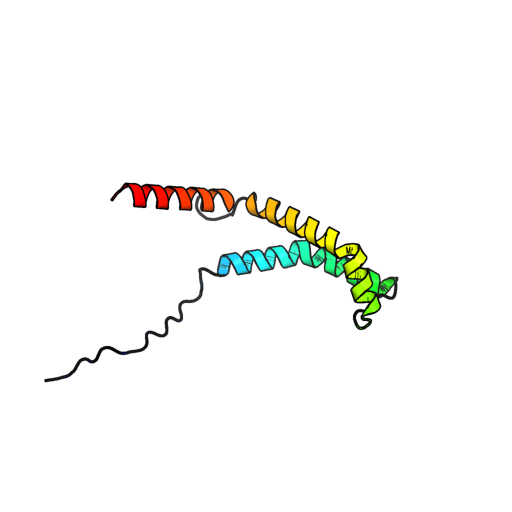M 744 O O . ILE A 1 85 ? 17.750 0.640 -18.348 1.00 58.97 85 ILE A O 1
ATOM 748 N N . SER A 1 86 ? 17.481 1.845 -16.474 1.00 47.19 86 SER A N 1
ATOM 749 C CA . SER A 1 86 ? 18.774 2.519 -16.595 1.00 47.19 86 SER A CA 1
ATOM 750 C C . SER A 1 86 ? 19.912 1.543 -16.259 1.00 47.19 86 SER A C 1
ATOM 752 O O . SER A 1 86 ? 19.984 0.980 -15.162 1.00 47.19 86 SER A O 1
ATOM 754 N N . GLY A 1 87 ? 20.802 1.320 -17.227 1.00 49.88 87 GLY A N 1
ATOM 755 C CA . GLY A 1 87 ? 21.976 0.455 -17.127 1.00 49.88 87 GLY A CA 1
ATOM 756 C C . GLY A 1 87 ? 22.946 0.712 -18.283 1.00 49.88 87 GLY A C 1
ATOM 757 O O . GLY A 1 87 ? 22.551 1.227 -19.326 1.00 49.88 87 GLY A O 1
ATOM 758 N N . LYS A 1 88 ? 24.237 0.389 -18.099 1.00 46.59 88 LYS A N 1
ATOM 759 C CA . LYS A 1 88 ? 25.291 0.617 -19.107 1.00 46.59 88 LYS A CA 1
ATOM 760 C C . LYS A 1 88 ? 25.022 -0.212 -20.370 1.00 46.59 88 LYS A C 1
ATOM 762 O O . LYS A 1 88 ? 25.478 -1.345 -20.473 1.00 46.59 88 LYS A O 1
ATOM 767 N N . GLY A 1 89 ? 24.290 0.376 -21.313 1.00 49.97 89 GLY A N 1
ATOM 768 C CA . GLY A 1 89 ? 23.979 -0.210 -22.613 1.00 49.97 89 GLY A CA 1
ATOM 769 C C . GLY A 1 89 ? 22.481 -0.327 -22.878 1.00 49.97 89 GLY A C 1
ATOM 770 O O . GLY A 1 89 ? 21.953 -1.431 -22.879 1.00 49.97 89 GLY A O 1
ATOM 771 N N . LYS A 1 90 ? 21.873 0.818 -23.217 1.00 49.12 90 LYS A N 1
ATOM 772 C CA . LYS A 1 90 ? 20.547 1.020 -23.831 1.00 49.12 90 LYS A CA 1
ATOM 773 C C . LYS A 1 90 ? 19.342 0.934 -22.887 1.00 49.12 90 LYS A C 1
ATOM 775 O O . LYS A 1 90 ? 19.054 -0.100 -22.294 1.00 49.12 90 LYS A O 1
ATOM 780 N N . ASP A 1 91 ? 18.615 2.047 -22.861 1.00 49.88 91 ASP A N 1
ATOM 781 C CA . ASP A 1 91 ? 17.364 2.331 -22.156 1.00 49.88 91 ASP A CA 1
ATOM 782 C C . ASP A 1 91 ? 16.218 1.424 -22.632 1.00 49.88 91 ASP A C 1
ATOM 784 O O . ASP A 1 91 ? 15.315 1.840 -23.355 1.00 49.88 91 ASP A O 1
ATOM 788 N N . GLN A 1 92 ? 16.274 0.141 -22.284 1.00 53.94 92 GLN A N 1
ATOM 789 C CA . GLN A 1 92 ? 15.260 -0.833 -22.678 1.00 53.94 92 GLN A CA 1
ATOM 790 C C . GLN A 1 92 ? 14.335 -1.166 -21.513 1.00 53.94 92 GLN A C 1
ATOM 792 O O . GLN A 1 92 ? 14.754 -1.284 -20.359 1.00 53.94 92 GLN A O 1
ATOM 797 N N . THR A 1 93 ? 13.049 -1.303 -21.820 1.00 58.09 93 THR A N 1
ATOM 798 C CA . THR A 1 93 ? 12.025 -1.623 -20.827 1.00 58.09 93 THR A CA 1
ATOM 799 C C . THR A 1 93 ? 12.068 -3.115 -20.471 1.00 58.09 93 THR A C 1
ATOM 801 O O . THR A 1 93 ? 12.519 -3.936 -21.281 1.00 58.09 93 THR A O 1
ATOM 804 N N . PRO A 1 94 ? 11.598 -3.527 -19.278 1.00 59.16 94 PRO A N 1
ATOM 805 C CA . PRO A 1 94 ? 11.473 -4.937 -18.912 1.00 59.16 94 PRO A CA 1
ATOM 806 C C . PRO A 1 94 ? 10.744 -5.782 -19.958 1.00 59.16 94 PRO A C 1
ATOM 808 O O . PRO A 1 94 ? 11.110 -6.940 -20.170 1.00 59.16 94 PRO A O 1
ATOM 811 N N . LEU A 1 95 ? 9.745 -5.192 -20.618 1.00 57.62 95 LEU A N 1
ATOM 812 C CA . LEU A 1 95 ? 8.973 -5.828 -21.677 1.00 57.62 95 LEU A CA 1
ATOM 813 C C . LEU A 1 95 ? 9.845 -6.161 -22.896 1.00 57.62 95 LEU A C 1
ATOM 815 O O . LEU A 1 95 ? 9.794 -7.281 -23.401 1.00 57.62 95 LEU A O 1
ATOM 819 N N . VAL A 1 96 ? 10.706 -5.228 -23.316 1.00 59.56 96 VAL A N 1
ATOM 820 C CA . VAL A 1 96 ? 11.640 -5.434 -24.433 1.00 59.56 96 VAL A CA 1
ATOM 8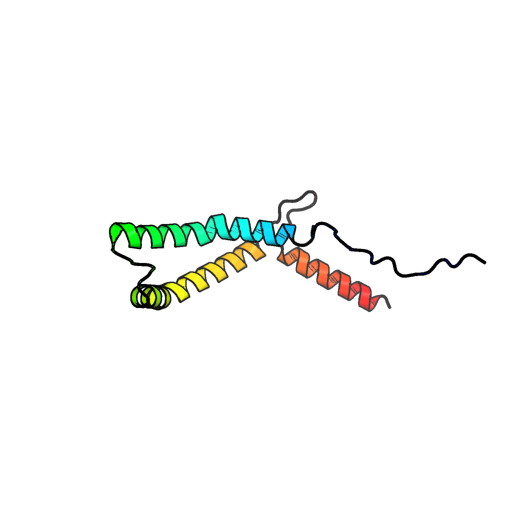21 C C . VAL A 1 96 ? 12.636 -6.547 -24.111 1.00 59.56 96 VAL A C 1
ATOM 823 O O . VAL A 1 96 ? 12.864 -7.412 -24.950 1.00 59.56 96 VAL A O 1
ATOM 826 N N . PHE A 1 97 ? 13.164 -6.609 -22.884 1.00 59.56 97 PHE A N 1
ATOM 827 C CA . PHE A 1 97 ? 14.041 -7.714 -22.472 1.00 59.56 97 PHE A CA 1
ATOM 828 C C . PHE A 1 97 ? 13.354 -9.080 -22.544 1.00 59.56 97 PHE A C 1
ATOM 830 O O . PHE A 1 97 ? 13.968 -10.049 -22.990 1.00 59.56 97 PHE A O 1
ATOM 837 N N . ARG A 1 98 ? 12.088 -9.170 -22.119 1.00 59.41 98 ARG A N 1
ATOM 838 C CA . ARG A 1 98 ? 11.319 -10.420 -22.193 1.00 59.41 98 ARG A CA 1
ATOM 839 C C . ARG A 1 98 ? 11.066 -10.835 -23.642 1.00 59.41 98 ARG A C 1
ATOM 841 O O . ARG A 1 98 ? 11.203 -12.008 -23.968 1.00 59.41 98 ARG A O 1
ATOM 848 N N . PHE A 1 99 ? 10.742 -9.872 -24.499 1.00 57.91 99 PHE A N 1
ATOM 849 C CA . PHE A 1 99 ? 10.483 -10.110 -25.916 1.00 57.91 99 PHE A CA 1
ATOM 850 C C . PHE A 1 99 ? 11.750 -10.534 -26.674 1.00 57.91 99 PHE A C 1
ATOM 852 O O . PHE A 1 99 ? 11.741 -11.520 -27.404 1.00 57.91 99 PHE A O 1
ATOM 859 N N . VAL A 1 100 ? 12.869 -9.838 -26.448 1.00 61.53 100 VAL A N 1
ATOM 860 C CA . VAL A 1 100 ? 14.179 -10.187 -27.023 1.00 61.53 100 VAL A CA 1
ATOM 861 C C . VAL A 1 100 ? 14.650 -11.555 -26.526 1.00 61.53 100 VAL A C 1
ATOM 863 O O . VAL A 1 100 ? 15.160 -12.338 -27.321 1.00 61.53 100 VAL A O 1
ATOM 866 N N . GLY A 1 101 ? 14.451 -11.867 -25.241 1.00 58.78 101 GLY A N 1
ATOM 867 C CA . GLY A 1 101 ? 14.764 -13.185 -24.684 1.00 58.78 101 GLY A CA 1
ATOM 868 C C . GLY A 1 101 ? 14.009 -14.316 -25.386 1.00 58.78 101 GLY A C 1
ATOM 869 O O . GLY A 1 101 ? 14.636 -15.271 -25.832 1.00 58.78 101 GLY A O 1
ATOM 870 N N . ALA A 1 102 ? 12.694 -14.163 -25.571 1.00 60.56 102 ALA A N 1
ATOM 871 C CA . ALA A 1 102 ? 11.865 -15.154 -26.260 1.00 60.56 102 ALA A CA 1
ATOM 872 C C . ALA A 1 102 ? 12.268 -15.351 -27.737 1.00 60.56 102 ALA A C 1
ATOM 874 O O . ALA A 1 102 ? 12.330 -16.479 -28.216 1.00 60.56 102 ALA A O 1
ATOM 875 N N . LEU A 1 103 ? 12.615 -14.272 -28.450 1.00 59.09 103 LEU A N 1
ATOM 876 C CA . LEU A 1 103 ? 13.085 -14.344 -29.842 1.00 59.09 103 LEU A CA 1
ATOM 877 C C . LEU A 1 103 ? 14.443 -15.046 -29.992 1.00 59.09 103 LEU A C 1
ATOM 879 O O . LEU A 1 103 ? 14.708 -15.665 -31.024 1.00 59.09 103 LEU A O 1
ATOM 883 N N . LEU A 1 104 ? 15.332 -14.914 -29.004 1.00 58.22 104 LEU A N 1
ATOM 884 C CA . LEU A 1 104 ? 16.623 -15.605 -29.015 1.00 58.22 104 LEU A CA 1
ATOM 885 C C . LEU A 1 104 ? 16.460 -17.104 -28.740 1.00 58.22 104 LEU A C 1
ATOM 887 O O . LEU A 1 104 ? 17.133 -17.895 -29.396 1.00 58.22 104 LEU A O 1
ATOM 891 N N . GLU A 1 105 ? 15.553 -17.493 -27.840 1.00 58.09 105 GLU A N 1
ATOM 892 C CA . GLU A 1 105 ? 15.200 -18.903 -27.613 1.00 58.09 105 GLU A CA 1
ATOM 893 C C . GLU A 1 105 ? 14.568 -19.529 -28.863 1.00 58.09 105 GLU A C 1
ATOM 895 O O . GLU A 1 105 ? 14.993 -20.592 -29.300 1.00 58.09 105 GLU A O 1
ATOM 900 N N . GLU A 1 106 ? 13.648 -18.825 -29.521 1.00 57.88 106 GLU A N 1
ATOM 901 C CA . GLU A 1 106 ? 13.008 -19.303 -30.749 1.00 57.88 106 GLU A CA 1
ATOM 902 C C . GLU A 1 106 ? 13.995 -19.446 -31.923 1.00 57.88 106 GLU A C 1
ATOM 904 O O . GLU A 1 106 ? 13.888 -20.371 -32.729 1.00 57.88 106 GLU A O 1
ATOM 909 N N . LYS A 1 107 ? 14.988 -18.553 -32.035 1.00 55.75 107 LYS A N 1
ATOM 910 C CA . LYS A 1 107 ? 16.067 -18.698 -33.026 1.00 55.75 107 LYS A CA 1
ATOM 911 C C . LYS A 1 107 ? 17.025 -19.841 -32.698 1.00 55.75 107 LYS A C 1
ATOM 913 O O . LYS A 1 107 ? 17.525 -20.456 -33.634 1.00 55.75 107 LYS A O 1
ATOM 918 N N . ALA A 1 108 ? 17.279 -20.108 -31.417 1.00 55.88 108 ALA A N 1
ATOM 919 C CA . ALA A 1 108 ? 18.102 -21.233 -30.985 1.00 55.88 108 ALA A CA 1
ATOM 920 C C . ALA A 1 108 ? 17.412 -22.574 -31.290 1.00 55.88 108 ALA A C 1
ATOM 922 O O . ALA A 1 108 ? 18.049 -23.461 -31.855 1.00 55.88 108 ALA A O 1
ATOM 923 N N . ASP A 1 109 ? 16.105 -22.683 -31.034 1.00 56.44 109 ASP A N 1
ATOM 924 C CA . ASP A 1 109 ? 15.310 -23.882 -31.343 1.00 56.44 109 ASP A CA 1
ATOM 925 C C . ASP A 1 109 ? 15.172 -24.145 -32.850 1.00 56.44 109 ASP A C 1
ATOM 927 O O . ASP A 1 109 ? 15.143 -25.293 -33.276 1.00 56.44 109 ASP A O 1
ATOM 931 N N . ARG A 1 110 ? 15.138 -23.099 -33.687 1.00 53.03 110 ARG A N 1
ATOM 932 C CA . ARG A 1 110 ? 15.114 -23.249 -35.158 1.00 53.03 110 ARG A CA 1
ATOM 933 C C . ARG A 1 110 ? 16.488 -23.493 -35.791 1.00 53.03 110 ARG A C 1
ATOM 935 O O . ARG A 1 110 ? 16.569 -23.633 -37.009 1.00 53.03 110 ARG A O 1
ATOM 942 N N . SER A 1 111 ? 17.560 -23.468 -35.000 1.00 51.28 111 SER A N 1
ATOM 943 C CA . SER A 1 111 ? 18.932 -23.702 -35.470 1.00 51.28 111 SER A CA 1
ATOM 944 C C . SER A 1 111 ? 19.438 -25.131 -35.233 1.00 51.28 111 SER A C 1
ATOM 946 O O . SER A 1 111 ? 20.623 -25.388 -35.449 1.00 51.28 111 SER A O 1
ATOM 948 N N . PHE A 1 112 ? 18.542 -26.044 -34.841 1.00 42.47 112 PHE A N 1
ATOM 949 C CA . PHE A 1 112 ? 18.757 -27.492 -34.799 1.00 42.47 112 PHE A CA 1
ATOM 950 C C . PHE A 1 112 ? 17.980 -28.207 -35.906 1.00 42.47 112 PHE A C 1
ATOM 952 O O . PHE A 1 112 ? 16.824 -27.810 -36.174 1.00 42.47 112 PHE A O 1
#

Organism: NCBI:txid1033252

pLDDT: mean 71.34, std 18.18, range [39.81, 96.94]

Sequence (112 aa):
DKYRGPNRGSFLWGTSKRNTRAERMWVEIGSQFARIWRGFFQRLERLHGLDPENPHHLWLLHYLFLDEINRDCEVFREHWNHHSISGKGKDQTPLVFRFVGALLEEKADRSF

Secondary structure (DSSP, 8-state):
----------------TTTHHHHHHHHHHIIIIIHHHHHHHHHHHHHH---TT-HHHHHHHHHHHHHHHHHHHHHHHHHHHHS-B--SS--B-HHHHHHHHHHHHHHHHTT-

Solvent-accessible surface area (backbone atoms only — not comparable to full-atom values): 6729 Å² total; per-residue (Å²): 142,80,89,83,79,94,78,76,83,76,77,80,81,63,80,64,74,78,48,51,60,55,52,50,47,50,50,52,46,46,63,58,56,50,44,52,57,51,55,51,52,53,44,36,35,76,75,67,69,52,44,89,89,38,68,68,51,49,50,49,49,47,72,73,39,44,69,57,54,51,49,51,51,48,52,48,51,54,51,54,40,63,40,56,46,87,58,103,78,65,76,45,21,56,50,54,54,53,52,54,50,52,54,51,53,55,53,55,65,70,71,107

Radius of gyration: 23.45 Å; Cα contacts (8 Å, |Δi|>4): 39; chains: 1; bounding box: 60×58×52 Å

InterPro domains:
  IPR058913 Integrase core domain, putative [PF24764] (2-103)

Foldseek 3Di:
DDDPDPDDPPPPPDPPPVCVVVVVVVVVCCVPLVVVVVVVVVCCVVPVVQDPVDVVSVVVCCVPCVVVSVVVVVVVVVCQQPFFDDDDDDRDGVVVVVVVVVVVVVVVVVVD